Protein AF-A0A726URP2-F1 (afdb_monomer_lite)

InterPro domains:
  IPR000792 Transcription regulator LuxR, C-terminal [PF00196] (8-57)
  IPR000792 Transcription regulator LuxR, C-terminal [PR00038] (10-24)
  IPR000792 Transcription regulator LuxR, C-terminal [PR00038] (24-40)
  IPR000792 Transcription regulator LuxR, C-terminal [PR00038] (40-52)
  IPR000792 Transcription regulator LuxR, C-terminal [PS50043] (3-67)
  IPR000792 Transcription regulator LuxR, C-terminal [SM00421] (7-64)
  IPR016032 Signal transduction response regulator, C-terminal effector [SSF46894] (6-62)
  IPR036388 Winged helix-like DNA-binding domain superfamily [G3DSA:1.10.10.10] (2-65)

Structure (mmCIF, N/CA/C/O backbone):
data_AF-A0A726URP2-F1
#
_entry.id   AF-A0A726URP2-F1
#
loop_
_atom_site.group_PDB
_atom_site.id
_atom_site.type_symbol
_atom_site.label_atom_id
_atom_site.label_alt_id
_atom_site.label_comp_id
_atom_site.label_asym_id
_atom_site.label_entity_id
_atom_site.label_seq_id
_atom_site.pdbx_PDB_ins_code
_atom_site.Cartn_x
_atom_site.Cartn_y
_atom_site.Cartn_z
_atom_site.occupancy
_atom_site.B_iso_or_equiv
_atom_site.auth_seq_id
_atom_site.auth_comp_id
_atom_site.auth_asym_id
_atom_site.auth_atom_id
_atom_site.pdbx_PDB_model_num
ATOM 1 N N . MET A 1 1 ? 22.351 -5.742 -1.372 1.00 42.84 1 MET A N 1
ATOM 2 C CA . MET A 1 1 ? 21.445 -5.464 -0.236 1.00 42.84 1 MET A CA 1
ATOM 3 C C . MET A 1 1 ? 20.206 -6.331 -0.418 1.00 42.84 1 MET A C 1
ATOM 5 O O . MET A 1 1 ? 19.232 -5.877 -0.993 1.00 42.84 1 MET A O 1
ATOM 9 N N . ASN A 1 2 ? 20.270 -7.606 -0.025 1.00 48.91 2 ASN A N 1
ATOM 10 C CA . ASN A 1 2 ? 19.170 -8.556 -0.223 1.00 48.91 2 ASN A CA 1
ATOM 11 C C . ASN A 1 2 ? 18.473 -8.758 1.119 1.00 48.91 2 ASN A C 1
ATOM 13 O O . ASN A 1 2 ? 19.003 -9.449 1.984 1.00 48.91 2 ASN A O 1
ATOM 17 N N . ASN A 1 3 ? 17.324 -8.110 1.311 1.00 51.59 3 ASN A N 1
ATOM 18 C CA . ASN A 1 3 ? 16.654 -8.052 2.606 1.00 51.59 3 ASN A CA 1
ATOM 19 C C . ASN A 1 3 ? 15.386 -8.914 2.652 1.00 51.59 3 ASN A C 1
ATOM 21 O O . ASN A 1 3 ? 14.300 -8.448 2.988 1.00 51.59 3 ASN A O 1
ATOM 25 N N . LEU A 1 4 ? 15.510 -10.198 2.303 1.00 53.69 4 LEU A N 1
ATOM 26 C CA . LEU A 1 4 ? 14.415 -11.160 2.492 1.00 53.69 4 LEU A CA 1
ATOM 27 C C . LEU A 1 4 ? 14.027 -11.282 3.983 1.00 53.69 4 LEU A C 1
ATOM 29 O O . LEU A 1 4 ? 12.876 -11.587 4.289 1.00 53.69 4 LEU A O 1
ATOM 33 N N . ALA A 1 5 ? 14.955 -10.967 4.899 1.00 52.84 5 ALA A N 1
ATOM 34 C CA . ALA A 1 5 ? 14.740 -10.946 6.346 1.00 52.84 5 ALA A CA 1
ATOM 35 C C . ALA A 1 5 ? 13.746 -9.863 6.819 1.00 52.84 5 ALA A C 1
ATOM 37 O O . ALA A 1 5 ? 13.111 -10.034 7.859 1.00 52.84 5 ALA A O 1
ATOM 38 N N . GLU A 1 6 ? 13.541 -8.777 6.064 1.00 64.12 6 GLU A N 1
ATOM 39 C CA . GLU A 1 6 ? 12.579 -7.735 6.457 1.00 64.12 6 GLU A CA 1
ATOM 40 C C . GLU A 1 6 ? 11.172 -7.929 5.889 1.00 64.12 6 GLU A C 1
ATOM 42 O O . GLU A 1 6 ? 10.222 -7.339 6.409 1.00 64.12 6 GLU A O 1
ATOM 47 N N . ILE A 1 7 ? 10.978 -8.850 4.938 1.00 70.00 7 ILE A N 1
ATOM 48 C CA . ILE A 1 7 ? 9.634 -9.251 4.486 1.00 70.00 7 ILE A CA 1
ATOM 49 C C . ILE A 1 7 ? 8.851 -9.905 5.636 1.00 70.00 7 ILE A C 1
ATOM 51 O O . ILE A 1 7 ? 7.645 -9.690 5.761 1.00 70.00 7 ILE A O 1
ATOM 55 N N . SER A 1 8 ? 9.526 -10.645 6.524 1.00 76.69 8 SER A N 1
ATOM 56 C CA . SER A 1 8 ? 8.905 -11.234 7.720 1.00 76.69 8 SER A CA 1
ATOM 57 C C . SER A 1 8 ? 8.421 -10.207 8.749 1.00 76.69 8 SER A C 1
ATOM 59 O O . SER A 1 8 ? 7.605 -10.552 9.597 1.00 76.69 8 SER A O 1
ATOM 61 N N . SER A 1 9 ? 8.874 -8.949 8.677 1.00 88.56 9 SER A N 1
ATOM 62 C CA . SER A 1 9 ? 8.454 -7.875 9.596 1.00 88.56 9 SER A CA 1
ATOM 63 C C . SER A 1 9 ? 7.171 -7.151 9.155 1.00 88.56 9 SER A C 1
ATOM 65 O O . SER A 1 9 ? 6.626 -6.307 9.883 1.00 88.56 9 SER A O 1
ATOM 67 N N . LEU A 1 10 ? 6.686 -7.445 7.945 1.00 92.75 10 LEU A N 1
ATOM 68 C CA . LEU A 1 10 ? 5.467 -6.859 7.407 1.00 92.75 10 LEU A CA 1
ATOM 69 C C . LEU A 1 10 ? 4.247 -7.414 8.139 1.00 92.75 10 LEU A C 1
ATOM 71 O O . LEU A 1 10 ? 4.052 -8.620 8.273 1.00 92.75 10 LEU A O 1
ATOM 75 N N . THR A 1 11 ? 3.371 -6.512 8.558 1.00 95.44 11 THR A N 1
ATOM 76 C CA . THR A 1 11 ? 2.031 -6.875 9.010 1.00 95.44 11 THR A CA 1
ATOM 77 C C . THR A 1 11 ? 1.220 -7.448 7.843 1.00 95.44 11 THR A C 1
ATOM 79 O O . THR A 1 11 ? 1.504 -7.142 6.678 1.00 95.44 11 THR A O 1
ATOM 82 N N . PRO A 1 12 ? 0.144 -8.208 8.115 1.00 95.44 12 PRO A N 1
ATOM 83 C CA . PRO A 1 12 ? -0.723 -8.725 7.059 1.00 95.44 12 PRO A CA 1
ATOM 84 C C . PRO A 1 12 ? -1.273 -7.631 6.132 1.00 95.44 12 PRO A C 1
ATOM 86 O O . PRO A 1 12 ? -1.347 -7.826 4.923 1.00 95.44 12 PRO A O 1
ATOM 89 N N . SER A 1 13 ? -1.605 -6.454 6.680 1.00 95.50 13 SER A N 1
ATOM 90 C CA . SER A 1 13 ? -2.110 -5.328 5.880 1.00 95.50 13 SER A CA 1
ATOM 91 C C . SER A 1 13 ? -1.035 -4.717 4.982 1.00 95.50 13 SER A C 1
ATOM 93 O O . SER A 1 13 ? -1.302 -4.448 3.817 1.00 95.50 13 SER A O 1
ATOM 95 N N . GLU A 1 14 ? 0.181 -4.523 5.492 1.00 96.19 14 GLU A N 1
ATOM 96 C CA . GLU A 1 14 ? 1.306 -4.021 4.692 1.00 96.19 14 GLU A CA 1
ATOM 97 C C . GLU A 1 14 ? 1.651 -4.989 3.558 1.00 96.19 14 GLU A C 1
ATOM 99 O O . GLU A 1 14 ? 1.781 -4.572 2.409 1.00 96.19 14 GLU A O 1
ATOM 104 N N . LYS A 1 15 ? 1.722 -6.290 3.866 1.00 95.56 15 LYS A N 1
ATOM 105 C CA . LYS A 1 15 ? 1.954 -7.338 2.870 1.00 95.56 15 LYS A CA 1
ATOM 106 C C . LYS A 1 15 ? 0.873 -7.332 1.792 1.00 95.56 15 LYS A C 1
ATOM 108 O O . LYS A 1 15 ? 1.202 -7.400 0.611 1.00 95.56 15 LYS A O 1
ATOM 113 N N . GLN A 1 16 ? -0.397 -7.213 2.182 1.00 97.06 16 GLN A N 1
ATOM 114 C CA . GLN A 1 16 ? -1.497 -7.176 1.224 1.00 97.06 16 GLN A CA 1
ATOM 115 C C . GLN A 1 16 ? -1.410 -5.959 0.297 1.00 97.06 16 GLN A C 1
ATOM 117 O O . GLN A 1 16 ? -1.560 -6.119 -0.909 1.00 97.06 16 GLN A O 1
ATOM 122 N N . VAL A 1 17 ? -1.099 -4.770 0.828 1.00 96.9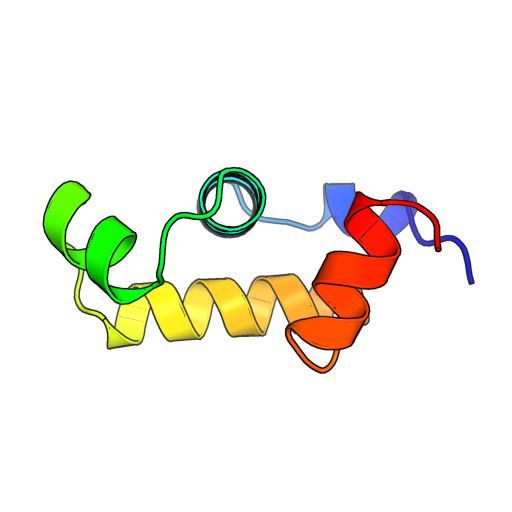4 17 VAL A N 1
ATOM 123 C CA . VAL A 1 17 ? -0.924 -3.571 -0.007 1.00 96.94 17 VAL A CA 1
ATOM 124 C C . VAL A 1 17 ? 0.204 -3.769 -1.020 1.00 96.94 17 VAL A C 1
ATOM 126 O O . VAL A 1 17 ? 0.016 -3.440 -2.185 1.00 96.94 17 VAL A O 1
ATOM 129 N N . LEU A 1 18 ? 1.347 -4.345 -0.630 1.00 95.50 18 LEU A N 1
ATOM 130 C CA . LEU A 1 18 ? 2.429 -4.623 -1.584 1.00 95.50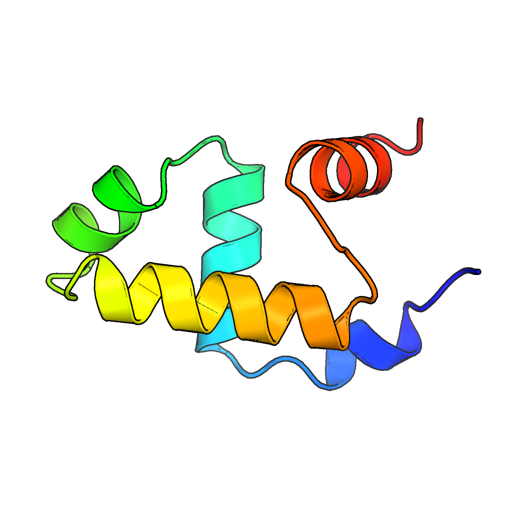 18 LEU A CA 1
ATOM 131 C C . LEU A 1 18 ? 2.013 -5.612 -2.679 1.00 95.50 18 LEU A C 1
ATOM 133 O O . LEU A 1 18 ? 2.371 -5.413 -3.835 1.00 95.50 18 LEU A O 1
ATOM 137 N N . ILE A 1 19 ? 1.249 -6.652 -2.330 1.00 95.75 19 ILE A N 1
ATOM 138 C CA . ILE A 1 19 ? 0.719 -7.618 -3.303 1.00 95.75 19 ILE A CA 1
ATOM 139 C C . ILE A 1 19 ? -0.220 -6.924 -4.294 1.00 95.75 19 ILE A C 1
ATOM 141 O O . ILE A 1 19 ? -0.122 -7.164 -5.494 1.00 95.75 19 ILE A O 1
ATOM 145 N N . ASP A 1 20 ? -1.115 -6.064 -3.812 1.00 96.94 20 ASP A N 1
ATOM 146 C CA . ASP A 1 20 ? -2.066 -5.348 -4.665 1.00 96.94 20 ASP A CA 1
ATOM 147 C C . ASP A 1 20 ? -1.334 -4.381 -5.617 1.00 96.94 20 ASP A C 1
ATOM 149 O O . ASP A 1 20 ? -1.613 -4.350 -6.816 1.00 96.94 20 ASP A O 1
ATOM 153 N N . LEU A 1 21 ? -0.314 -3.667 -5.122 1.00 95.50 21 LEU A N 1
ATOM 154 C CA . LEU A 1 21 ? 0.548 -2.822 -5.958 1.00 95.50 21 LEU A CA 1
ATOM 155 C C . LEU A 1 21 ? 1.326 -3.644 -6.997 1.00 95.50 21 LEU A C 1
ATOM 157 O O . LEU A 1 21 ? 1.435 -3.227 -8.146 1.00 95.50 21 LEU A O 1
ATOM 161 N N . ALA A 1 22 ? 1.835 -4.822 -6.624 1.00 95.00 22 ALA A N 1
ATOM 162 C CA . ALA A 1 22 ? 2.538 -5.722 -7.541 1.00 95.00 22 ALA A CA 1
ATOM 163 C C . ALA A 1 22 ? 1.627 -6.280 -8.649 1.00 95.00 22 ALA A C 1
ATOM 165 O O . ALA A 1 22 ? 2.103 -6.593 -9.737 1.00 95.00 22 ALA A O 1
ATOM 166 N N . LYS A 1 23 ? 0.313 -6.359 -8.404 1.00 95.44 23 LYS A N 1
ATOM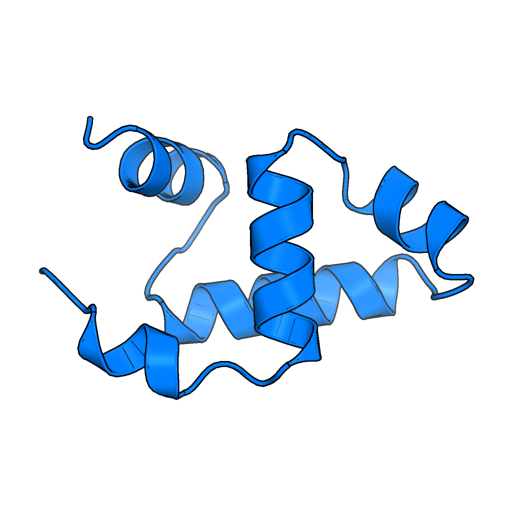 167 C CA . LYS A 1 23 ? -0.699 -6.676 -9.426 1.00 95.44 23 LYS A CA 1
ATOM 168 C C . LYS A 1 23 ? -1.036 -5.492 -10.339 1.00 95.44 23 LYS A C 1
ATOM 170 O O . LYS A 1 23 ? -1.824 -5.655 -11.265 1.00 95.44 23 LYS A O 1
ATOM 175 N N . GLY A 1 24 ? -0.475 -4.311 -10.079 1.00 95.50 24 GLY A N 1
ATOM 176 C CA . GLY A 1 24 ? -0.753 -3.087 -10.826 1.00 95.50 24 GLY A CA 1
ATOM 177 C C . GLY A 1 24 ? -1.965 -2.300 -10.321 1.00 95.50 24 GLY A C 1
ATOM 178 O O . GLY A 1 24 ? -2.392 -1.359 -10.989 1.00 95.50 24 GLY A O 1
ATOM 179 N N . GLU A 1 25 ? -2.532 -2.635 -9.155 1.00 96.81 25 GLU A N 1
ATOM 180 C CA . GLU A 1 25 ? -3.592 -1.815 -8.562 1.00 96.81 25 GLU A CA 1
ATOM 181 C C . GLU A 1 25 ? -3.011 -0.490 -8.043 1.00 96.81 25 GLU A C 1
ATOM 183 O O . GLU A 1 25 ? -1.966 -0.451 -7.395 1.00 96.81 25 GLU A O 1
ATOM 188 N N . SER A 1 26 ? -3.710 0.623 -8.278 1.00 97.19 26 SER A N 1
ATOM 189 C CA . SER A 1 26 ? -3.349 1.904 -7.665 1.00 97.19 26 SER A CA 1
ATOM 190 C C . SER A 1 26 ? -3.808 1.962 -6.204 1.00 97.19 26 SER A C 1
ATOM 192 O O . SER A 1 26 ? -4.784 1.322 -5.812 1.00 97.19 26 SER A O 1
ATOM 194 N N . VAL A 1 27 ? -3.170 2.810 -5.390 1.00 97.38 27 VAL A N 1
ATOM 195 C CA . VAL A 1 27 ? -3.586 3.063 -3.993 1.00 97.38 27 VAL A CA 1
ATOM 196 C C . VAL A 1 27 ? -5.070 3.439 -3.898 1.00 97.38 27 VAL A C 1
ATOM 198 O O . VAL A 1 27 ? -5.760 3.027 -2.967 1.00 97.38 27 VAL A O 1
ATOM 201 N N . GLN A 1 28 ? -5.570 4.202 -4.871 1.00 98.06 28 GLN A N 1
ATOM 202 C CA . GLN A 1 28 ? -6.971 4.602 -4.935 1.00 98.06 28 GLN A CA 1
ATOM 203 C C . GLN A 1 28 ? -7.895 3.421 -5.258 1.00 98.06 28 GLN A C 1
ATOM 205 O O . GLN A 1 28 ? -8.940 3.285 -4.626 1.00 98.06 28 GLN A O 1
ATOM 210 N N . ALA A 1 29 ? -7.503 2.541 -6.184 1.00 98.00 29 ALA A N 1
ATOM 211 C CA . ALA A 1 29 ? -8.265 1.335 -6.501 1.00 98.00 29 ALA A CA 1
ATOM 212 C C . ALA A 1 29 ? -8.376 0.405 -5.280 1.00 98.00 29 ALA A C 1
ATOM 214 O O . ALA A 1 29 ? -9.473 -0.034 -4.935 1.00 98.00 29 ALA A O 1
ATOM 215 N N . VAL A 1 30 ? -7.268 0.196 -4.561 1.00 97.94 30 VAL A N 1
ATOM 216 C CA . VAL A 1 30 ? -7.242 -0.605 -3.326 1.00 97.94 30 VAL A CA 1
ATOM 217 C C . VAL A 1 30 ? -8.117 0.022 -2.238 1.00 97.94 30 VAL A C 1
ATOM 219 O O . VAL A 1 30 ? -8.875 -0.681 -1.567 1.00 97.94 30 VAL A O 1
ATOM 222 N N . ALA A 1 31 ? -8.053 1.345 -2.065 1.00 98.12 31 ALA A N 1
ATOM 223 C CA . ALA A 1 31 ? -8.886 2.069 -1.105 1.00 98.12 31 ALA A CA 1
ATOM 224 C C . ALA A 1 31 ? -10.382 1.861 -1.394 1.00 98.12 31 ALA A C 1
ATOM 226 O O . ALA A 1 31 ? -11.124 1.428 -0.512 1.00 98.12 31 ALA A O 1
ATOM 227 N N . ASN A 1 32 ? -10.792 2.056 -2.650 1.00 97.81 32 ASN A N 1
ATOM 228 C CA . ASN A 1 32 ? -12.175 1.871 -3.086 1.00 97.81 32 ASN A CA 1
ATOM 229 C C . ASN A 1 32 ? -12.650 0.424 -2.889 1.00 97.81 32 ASN A C 1
ATOM 231 O O . ASN A 1 32 ? -13.718 0.201 -2.325 1.00 97.81 32 ASN A O 1
ATOM 235 N N . ARG A 1 33 ? -11.841 -0.567 -3.291 1.00 96.94 33 ARG A N 1
ATOM 236 C CA . ARG A 1 33 ? -12.179 -1.995 -3.168 1.00 96.94 33 ARG A CA 1
ATOM 237 C C . ARG A 1 33 ? -12.298 -2.456 -1.714 1.00 96.94 33 ARG A C 1
ATOM 239 O O . ARG A 1 33 ? -13.092 -3.342 -1.418 1.00 96.94 33 ARG A O 1
ATOM 246 N N . THR A 1 34 ? -11.497 -1.894 -0.811 1.00 94.69 34 THR A N 1
ATOM 247 C CA . THR A 1 34 ? -11.451 -2.311 0.603 1.00 94.69 34 THR A CA 1
ATOM 248 C C . THR A 1 34 ? -12.329 -1.468 1.530 1.00 94.69 34 THR A C 1
ATOM 250 O O . THR A 1 34 ? -12.396 -1.767 2.721 1.00 94.69 34 THR A O 1
ATOM 253 N N . GLY A 1 35 ? -12.965 -0.405 1.023 1.00 96.69 35 GLY A N 1
ATOM 254 C CA . GLY A 1 35 ? -13.731 0.553 1.830 1.00 96.69 35 GLY A CA 1
ATOM 255 C C . GLY A 1 35 ? -12.874 1.386 2.794 1.00 96.69 35 GLY A C 1
ATOM 256 O O . GLY A 1 35 ? -13.401 2.029 3.700 1.00 96.69 35 GLY A O 1
ATOM 257 N N . LYS A 1 36 ? -11.544 1.371 2.637 1.00 96.44 36 LYS A N 1
ATOM 258 C CA . LYS A 1 36 ? -10.607 2.127 3.479 1.00 96.44 36 LYS A CA 1
ATOM 259 C C . LYS A 1 36 ? -10.335 3.496 2.872 1.00 96.44 36 LYS A C 1
ATOM 261 O O . LYS A 1 36 ? -10.381 3.681 1.662 1.00 96.44 36 LYS A O 1
ATOM 266 N N . SER A 1 37 ? -9.956 4.458 3.713 1.00 98.25 37 SER A N 1
ATOM 267 C CA . SER A 1 37 ? -9.507 5.756 3.205 1.00 98.25 37 SER A CA 1
ATOM 268 C C . SER A 1 37 ? -8.218 5.612 2.384 1.00 98.25 37 SER A C 1
ATOM 270 O O . SER A 1 37 ? -7.338 4.812 2.722 1.00 98.25 37 SER A O 1
ATOM 272 N N . ILE A 1 38 ? -8.054 6.456 1.360 1.00 98.19 38 ILE A N 1
ATOM 273 C CA . ILE A 1 38 ? -6.801 6.562 0.592 1.00 98.19 38 ILE A CA 1
ATOM 274 C C . ILE A 1 38 ? -5.617 6.804 1.537 1.00 98.19 38 ILE A C 1
ATOM 276 O O . ILE A 1 38 ? -4.568 6.186 1.386 1.00 98.19 38 ILE A O 1
ATOM 280 N N . LYS A 1 39 ? -5.799 7.641 2.570 1.00 98.06 39 LYS A N 1
ATOM 281 C CA . LYS A 1 39 ? -4.772 7.918 3.585 1.00 98.06 39 LYS A CA 1
ATOM 282 C C . LYS A 1 39 ? -4.314 6.641 4.293 1.00 98.06 39 LYS A C 1
ATOM 284 O O . LYS A 1 39 ? -3.116 6.449 4.463 1.00 98.06 39 LYS A O 1
ATOM 289 N N . THR A 1 40 ? -5.242 5.756 4.659 1.00 98.12 40 THR A N 1
ATOM 290 C CA . THR A 1 40 ? -4.932 4.472 5.305 1.00 98.12 40 THR A CA 1
ATOM 291 C C . THR A 1 40 ? -4.066 3.592 4.406 1.00 98.12 40 THR A C 1
ATOM 293 O O . THR A 1 40 ? -3.033 3.103 4.863 1.00 98.12 40 THR A O 1
ATOM 296 N N . ILE A 1 41 ? -4.441 3.426 3.133 1.00 98.31 41 ILE A N 1
ATOM 297 C CA . ILE A 1 41 ? -3.663 2.616 2.183 1.00 98.31 41 ILE A CA 1
ATOM 298 C C . ILE A 1 41 ? -2.294 3.257 1.917 1.00 98.31 41 ILE A C 1
ATOM 300 O O . ILE A 1 41 ? -1.278 2.567 1.962 1.00 98.31 41 ILE A O 1
ATOM 304 N N . SER A 1 42 ? -2.232 4.580 1.740 1.00 97.81 42 SER A N 1
ATOM 305 C CA . SER A 1 42 ? -0.974 5.321 1.581 1.00 97.81 42 SER A CA 1
ATOM 306 C C . SER A 1 42 ? -0.035 5.151 2.777 1.00 97.81 42 SER A C 1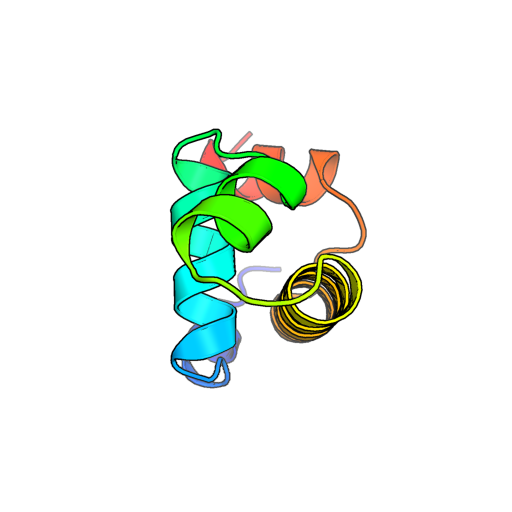
ATOM 308 O O . SER A 1 42 ? 1.166 4.951 2.596 1.00 97.81 42 SER A O 1
ATOM 310 N N . THR A 1 43 ? -0.557 5.199 4.006 1.00 98.06 43 THR A N 1
ATOM 311 C CA . THR A 1 43 ? 0.240 4.954 5.214 1.00 98.06 43 THR A CA 1
ATOM 312 C C . THR A 1 43 ? 0.746 3.517 5.251 1.00 98.06 43 THR A C 1
ATOM 314 O O . THR A 1 43 ? 1.930 3.313 5.499 1.00 98.06 43 THR A O 1
ATOM 317 N N . GLN A 1 44 ? -0.101 2.529 4.956 1.00 97.38 44 GLN A N 1
ATOM 318 C CA . GLN A 1 44 ? 0.301 1.119 4.916 1.00 97.38 44 GLN A CA 1
ATOM 319 C C . GLN A 1 44 ? 1.389 0.869 3.865 1.00 97.38 44 GLN A C 1
ATOM 321 O O . GLN A 1 44 ? 2.409 0.270 4.192 1.00 97.38 44 GLN A O 1
ATOM 326 N N . LYS A 1 45 ? 1.239 1.419 2.652 1.00 97.00 45 LYS A N 1
ATOM 327 C CA . LYS A 1 45 ? 2.275 1.411 1.607 1.00 97.00 45 LYS A CA 1
ATOM 328 C C . LYS A 1 45 ? 3.589 1.994 2.124 1.00 97.00 45 LYS A C 1
ATOM 330 O O . LYS A 1 45 ? 4.626 1.350 2.027 1.00 97.00 45 LYS A O 1
ATOM 335 N N . ARG A 1 46 ? 3.551 3.197 2.709 1.00 96.75 46 ARG A N 1
ATOM 336 C CA . ARG A 1 46 ? 4.749 3.885 3.216 1.00 96.75 46 ARG A CA 1
ATOM 337 C C . ARG A 1 46 ? 5.453 3.090 4.318 1.00 96.75 46 ARG A C 1
ATOM 339 O O . ARG A 1 46 ? 6.678 3.030 4.329 1.00 96.75 46 ARG A O 1
ATOM 346 N N . MET A 1 47 ? 4.697 2.506 5.245 1.00 96.00 47 MET A N 1
ATOM 347 C CA . MET A 1 47 ? 5.260 1.700 6.330 1.00 96.00 47 MET A CA 1
ATOM 348 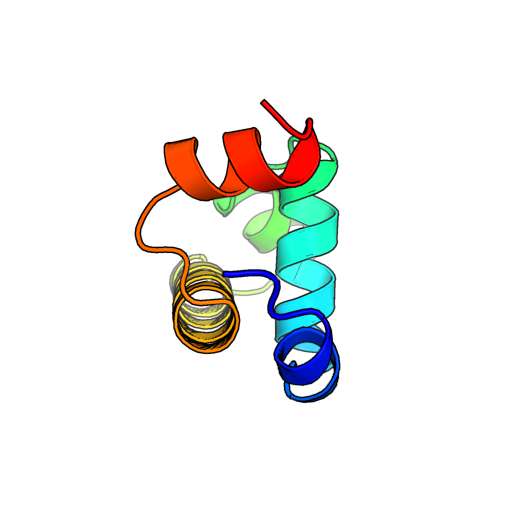C C . MET A 1 47 ? 5.870 0.402 5.799 1.00 96.00 47 MET A C 1
ATOM 350 O O . MET A 1 47 ? 6.981 0.057 6.193 1.00 96.00 47 MET A O 1
ATOM 354 N N . ALA A 1 48 ? 5.201 -0.251 4.844 1.00 95.38 48 ALA A N 1
ATOM 355 C CA . ALA A 1 48 ? 5.734 -1.417 4.154 1.00 95.38 48 ALA A CA 1
ATOM 356 C C . ALA A 1 48 ? 7.057 -1.087 3.448 1.00 95.38 48 ALA A C 1
ATOM 358 O O . ALA A 1 48 ? 8.057 -1.755 3.682 1.00 95.38 48 ALA A O 1
ATOM 359 N N . TYR A 1 49 ? 7.079 -0.005 2.665 1.00 94.94 49 TYR A N 1
ATOM 360 C CA . TYR A 1 49 ? 8.256 0.503 1.954 1.00 94.94 49 TYR A CA 1
ATOM 361 C C . TYR A 1 49 ? 9.424 0.789 2.894 1.00 94.94 49 TYR A C 1
ATOM 363 O O . TYR A 1 49 ? 10.533 0.324 2.648 1.00 94.94 49 TYR A O 1
ATOM 371 N N . LYS A 1 50 ? 9.162 1.467 4.019 1.00 93.75 50 LYS A N 1
ATOM 372 C CA . LYS A 1 50 ? 10.176 1.726 5.046 1.00 93.75 50 LYS A CA 1
ATOM 373 C C . LYS A 1 50 ? 10.793 0.429 5.580 1.00 93.75 50 LYS A C 1
ATOM 375 O O . LYS A 1 50 ? 12.005 0.387 5.750 1.00 93.75 50 LYS A O 1
ATOM 380 N N . LYS A 1 51 ? 9.980 -0.602 5.831 1.00 92.25 51 LYS A N 1
ATOM 381 C CA . LYS A 1 51 ? 10.451 -1.914 6.307 1.00 92.25 51 LYS A CA 1
ATOM 382 C C . LYS A 1 51 ? 11.266 -2.653 5.246 1.00 92.25 51 LYS A C 1
ATOM 384 O O . LYS A 1 51 ? 12.286 -3.234 5.545 1.00 92.25 51 LYS A O 1
ATOM 389 N N . ILE A 1 52 ? 10.880 -2.603 3.975 1.00 90.75 52 ILE A N 1
ATOM 390 C CA . ILE A 1 52 ? 11.650 -3.289 2.920 1.00 90.75 52 ILE A CA 1
ATOM 391 C C . ILE A 1 52 ? 12.798 -2.441 2.345 1.00 90.75 52 ILE A C 1
ATOM 393 O O . ILE A 1 52 ? 13.425 -2.846 1.370 1.00 90.75 52 ILE A O 1
ATOM 397 N N . GLY A 1 53 ? 13.079 -1.265 2.920 1.00 90.88 53 GLY A N 1
ATOM 398 C CA . GLY A 1 53 ? 14.146 -0.369 2.463 1.00 90.88 53 GLY A CA 1
ATOM 399 C C . GLY A 1 53 ? 13.889 0.287 1.100 1.00 90.88 53 GLY A C 1
ATOM 400 O O . GLY A 1 53 ? 14.832 0.683 0.418 1.00 90.88 53 GLY A O 1
ATOM 401 N N . VAL A 1 54 ? 12.627 0.400 0.684 1.00 92.50 54 VAL A N 1
ATOM 402 C CA . VAL A 1 54 ? 12.226 0.991 -0.597 1.00 92.50 54 VAL A CA 1
ATOM 403 C C . VAL A 1 54 ? 11.773 2.433 -0.392 1.00 92.50 54 VAL A C 1
ATOM 405 O O . VAL A 1 54 ? 10.933 2.721 0.454 1.00 92.50 54 VAL A O 1
ATOM 408 N N . ASN A 1 55 ? 12.299 3.356 -1.199 1.00 89.94 55 ASN A N 1
ATOM 409 C CA . ASN A 1 55 ? 12.039 4.790 -1.029 1.00 89.94 55 ASN A CA 1
ATOM 410 C C . ASN A 1 55 ? 10.992 5.350 -2.000 1.00 89.94 55 ASN A C 1
ATOM 412 O O . ASN A 1 55 ? 10.433 6.416 -1.751 1.00 89.94 55 ASN A O 1
ATOM 416 N N . ASN A 1 56 ? 10.734 4.665 -3.114 1.00 91.88 56 ASN A N 1
ATOM 417 C CA . ASN A 1 56 ? 9.797 5.106 -4.142 1.00 91.88 56 ASN A CA 1
ATOM 418 C C . ASN A 1 56 ? 9.290 3.922 -4.980 1.00 91.88 56 ASN A C 1
ATOM 420 O O . ASN A 1 56 ? 9.820 2.815 -4.901 1.00 91.88 56 ASN A O 1
ATOM 424 N N . ASP A 1 57 ? 8.265 4.180 -5.791 1.00 92.44 57 ASP A N 1
ATOM 425 C CA . ASP A 1 57 ? 7.618 3.152 -6.613 1.00 92.44 57 ASP A CA 1
ATOM 426 C C . ASP A 1 57 ? 8.535 2.587 -7.695 1.00 92.44 57 ASP A C 1
ATOM 428 O O . ASP A 1 57 ? 8.432 1.410 -8.012 1.00 92.44 57 ASP A O 1
ATOM 432 N N . ILE A 1 58 ? 9.472 3.383 -8.212 1.00 93.62 58 ILE A N 1
ATOM 433 C CA . ILE A 1 58 ? 10.431 2.926 -9.225 1.00 93.62 58 ILE A CA 1
ATOM 434 C C . ILE A 1 58 ? 11.335 1.840 -8.632 1.00 93.62 58 ILE A C 1
ATOM 436 O O . ILE A 1 58 ? 11.504 0.781 -9.226 1.00 93.62 58 ILE A O 1
ATOM 440 N N . LEU A 1 59 ? 11.859 2.057 -7.425 1.00 92.00 59 LEU A N 1
ATOM 441 C CA . LEU A 1 59 ? 12.686 1.071 -6.736 1.00 92.00 59 LEU A CA 1
ATOM 442 C C . LEU A 1 59 ? 11.882 -0.176 -6.337 1.00 92.00 59 LEU A C 1
ATOM 444 O O . LEU A 1 59 ? 12.410 -1.283 -6.387 1.00 92.00 59 LEU A O 1
ATOM 448 N N . PHE A 1 60 ? 10.603 -0.015 -5.976 1.00 93.38 60 PHE A N 1
ATOM 449 C CA . PHE A 1 60 ? 9.709 -1.155 -5.757 1.00 93.38 60 PHE A CA 1
ATOM 450 C C . PHE A 1 60 ? 9.541 -1.989 -7.034 1.00 93.38 60 PHE A C 1
ATOM 452 O O . PHE A 1 60 ? 9.636 -3.210 -6.990 1.00 93.38 60 PHE A O 1
ATOM 459 N N . ILE A 1 61 ? 9.335 -1.327 -8.173 1.00 92.00 61 ILE A N 1
ATOM 460 C CA . ILE A 1 61 ? 9.213 -1.958 -9.490 1.00 92.00 61 ILE A CA 1
ATOM 461 C C . ILE A 1 61 ? 10.499 -2.710 -9.849 1.00 92.00 61 ILE A C 1
ATOM 463 O O . ILE A 1 61 ? 10.428 -3.879 -10.217 1.00 92.00 61 ILE A O 1
ATOM 467 N N . TYR A 1 62 ? 11.670 -2.097 -9.673 1.00 92.75 62 TYR A N 1
ATOM 468 C CA . TYR A 1 62 ? 12.955 -2.773 -9.884 1.00 92.75 62 TYR A CA 1
ATOM 469 C C . TYR A 1 62 ? 13.096 -4.035 -9.029 1.00 92.75 62 TYR A C 1
ATOM 471 O O . TYR A 1 62 ? 13.442 -5.095 -9.545 1.00 92.75 62 TYR A O 1
ATOM 479 N N . LEU A 1 63 ? 12.703 -3.967 -7.752 1.00 89.69 63 LEU A N 1
ATOM 480 C CA . LEU A 1 63 ? 12.689 -5.130 -6.864 1.00 89.69 63 LEU A CA 1
ATOM 481 C C . LEU A 1 63 ? 11.734 -6.239 -7.341 1.00 89.69 63 LEU A C 1
ATOM 483 O O . LEU A 1 63 ? 12.068 -7.414 -7.210 1.00 89.69 63 LEU A O 1
ATOM 487 N N . LEU A 1 64 ? 10.561 -5.892 -7.882 1.00 89.88 64 LEU A N 1
ATOM 488 C CA . LEU A 1 64 ? 9.587 -6.869 -8.385 1.00 89.88 64 LEU A CA 1
ATOM 489 C C . LEU A 1 64 ? 10.086 -7.625 -9.618 1.00 89.88 64 LEU A C 1
ATOM 491 O O . LEU A 1 64 ? 9.831 -8.820 -9.746 1.00 89.88 64 LEU A O 1
ATOM 495 N N . PHE A 1 65 ? 10.769 -6.926 -10.522 1.00 89.88 65 PHE A N 1
ATOM 496 C CA . PHE A 1 65 ? 11.220 -7.487 -11.794 1.00 89.88 65 PHE A CA 1
ATOM 497 C C . PHE A 1 65 ? 12.675 -7.978 -11.763 1.00 89.88 65 PHE A C 1
ATOM 499 O O . PHE A 1 65 ? 13.108 -8.635 -12.707 1.00 89.88 65 PHE A O 1
ATOM 506 N N . GLY A 1 66 ? 13.416 -7.701 -10.686 1.00 86.12 66 GLY A N 1
ATOM 507 C CA . GLY A 1 66 ? 14.819 -8.093 -10.542 1.00 86.12 66 GLY A CA 1
ATOM 508 C C . GLY A 1 66 ? 15.760 -7.365 -11.506 1.00 86.12 66 GLY A C 1
ATOM 509 O O . GLY A 1 66 ? 16.749 -7.956 -11.936 1.00 86.12 66 GLY A O 1
ATOM 510 N N . ILE A 1 67 ? 15.423 -6.121 -11.861 1.00 74.56 67 ILE A N 1
ATOM 511 C CA . ILE A 1 67 ? 16.171 -5.243 -12.783 1.00 74.56 67 ILE A CA 1
ATOM 512 C C . ILE A 1 67 ? 16.937 -4.158 -12.038 1.00 74.56 67 ILE A C 1
ATOM 514 O O . ILE A 1 67 ? 16.491 -3.766 -10.937 1.00 74.56 67 ILE A O 1
#

Secondary structure (DSSP, 8-state):
---HHHHTT--HHHHHHHHHHHTT--HHHHHHHHT--HHHHHHHHHHHHHHTT--SHHHHHHHHHT-

Foldseek 3Di:
DDPPVLVVVQDPLLVVLLVCVLVVHDLVNVCVVVVHDSVVSVVSPVVSCVSRVHDDVVVSVCVSVVD

Organism: Salmonella diarizonae (NCBI:txid59204)

pLDDT: mean 90.18, std 13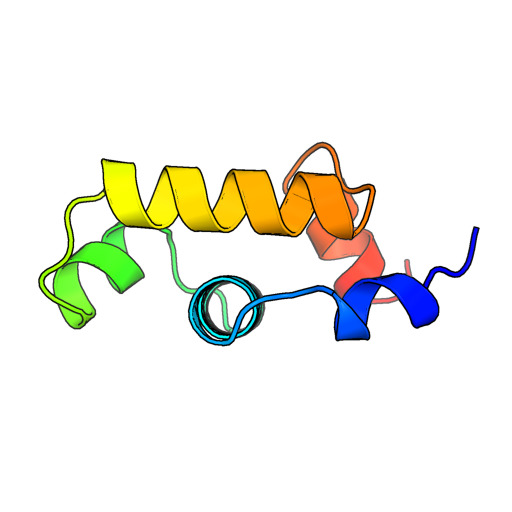.09, range [42.84, 98.31]

Radius of gyration: 11.55 Å; chains: 1; bounding box: 35×19×22 Å

Sequence (67 aa):
MNNLAEISSLTPSEKQVLIDLAKGESVQAVANRTGKSIKTISTQKRMAYKKIGVNNDILFIYLLFGI